Protein AF-A0A608CSK9-F1 (afdb_monomer)

Se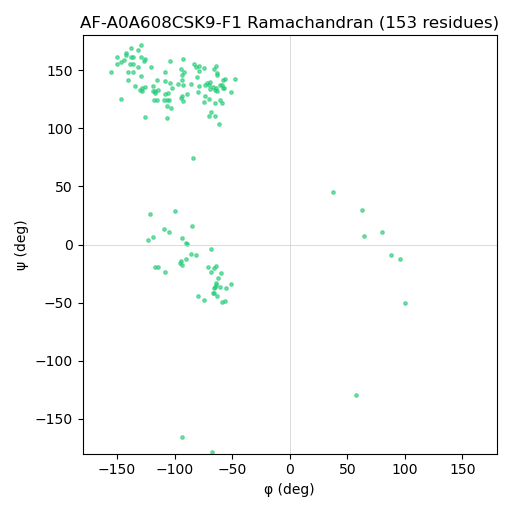condary structure (DSSP, 8-state):
-----SPP--EEEEEEEEEGGGHHHHHHHHHHHTTT-EEEEE-GGGG---SS--S-EEBSS-B-TT--EEEBSS---PPTT-EEEETT---EEEEEEE-SSEEEEES--SS-B-TT-EEESSS-EEEEEE-TT------SSSEEEEEEEEEEPP-

Structure (mmCIF, N/CA/C/O backbone):
data_AF-A0A608CSK9-F1
#
_entry.id   AF-A0A608CSK9-F1
#
loop_
_atom_site.group_PDB
_atom_site.id
_atom_site.type_symbol
_atom_site.label_atom_id
_atom_site.label_alt_id
_atom_site.label_comp_id
_atom_site.label_asym_id
_atom_site.label_entity_id
_atom_site.label_seq_id
_atom_site.pdbx_PDB_ins_code
_atom_site.Cartn_x
_atom_site.Cartn_y
_atom_site.Cartn_z
_atom_site.occupancy
_atom_site.B_iso_or_equiv
_atom_site.auth_seq_id
_atom_site.auth_comp_id
_atom_site.auth_asym_id
_atom_site.auth_atom_id
_atom_site.pdbx_PDB_model_num
ATOM 1 N N . MET A 1 1 ? -6.934 23.599 10.671 1.00 41.25 1 MET A N 1
ATOM 2 C CA . MET A 1 1 ? -6.369 22.402 10.008 1.00 41.25 1 MET A CA 1
ATOM 3 C C . MET A 1 1 ? -7.022 22.267 8.642 1.00 41.25 1 MET A C 1
ATOM 5 O O . MET A 1 1 ? -8.224 22.046 8.576 1.00 41.25 1 MET A O 1
ATOM 9 N N . GLN A 1 2 ? -6.277 22.516 7.567 1.00 40.66 2 GLN A N 1
ATOM 10 C CA . GLN A 1 2 ? -6.787 22.464 6.197 1.00 40.66 2 GLN A CA 1
ATOM 11 C C . GLN A 1 2 ? -7.072 20.999 5.838 1.00 40.66 2 GLN A C 1
ATOM 13 O O . GLN A 1 2 ? -6.152 20.189 5.753 1.00 40.66 2 GLN A O 1
ATOM 18 N N . ARG A 1 3 ? -8.352 20.628 5.696 1.00 51.88 3 ARG A N 1
ATOM 19 C CA . ARG A 1 3 ? -8.736 19.316 5.158 1.00 51.88 3 ARG A CA 1
ATOM 20 C C . ARG A 1 3 ? -8.257 19.281 3.710 1.00 51.88 3 ARG A C 1
ATOM 22 O O . ARG A 1 3 ? -8.802 20.006 2.886 1.00 51.88 3 ARG A O 1
ATOM 29 N N . SER A 1 4 ? -7.248 18.467 3.408 1.00 51.78 4 SER A N 1
ATOM 30 C CA . SER A 1 4 ? -6.962 18.100 2.022 1.00 51.78 4 SER A CA 1
ATOM 31 C C . SER A 1 4 ? -8.194 17.361 1.496 1.00 51.78 4 SER A C 1
ATOM 33 O O . SER A 1 4 ? -8.497 16.253 1.933 1.00 51.78 4 SER A O 1
ATOM 35 N N . THR A 1 5 ? -8.993 18.041 0.677 1.00 55.03 5 THR A N 1
ATOM 36 C CA . THR A 1 5 ? -10.239 17.531 0.084 1.00 55.03 5 THR A CA 1
ATOM 37 C C . THR A 1 5 ? -10.000 16.821 -1.251 1.00 55.03 5 THR A C 1
ATOM 39 O O . THR A 1 5 ? -10.950 16.339 -1.861 1.00 55.03 5 THR A O 1
ATOM 42 N N . GLY A 1 6 ? -8.742 16.735 -1.697 1.00 64.75 6 GLY A N 1
ATOM 43 C CA . GLY A 1 6 ? -8.341 15.970 -2.873 1.00 64.75 6 GLY A CA 1
ATOM 44 C C . GLY A 1 6 ? -8.137 14.487 -2.566 1.00 64.75 6 GLY A C 1
ATOM 45 O O . GLY A 1 6 ? -7.839 14.098 -1.436 1.00 64.75 6 GLY A O 1
ATOM 46 N N . VAL A 1 7 ? -8.275 13.654 -3.599 1.00 80.81 7 VAL A N 1
ATOM 47 C CA . VAL A 1 7 ? -7.800 12.267 -3.553 1.00 80.81 7 VAL A CA 1
ATOM 48 C C . VAL A 1 7 ? -6.291 12.312 -3.313 1.00 80.81 7 VAL A C 1
ATOM 50 O O . VAL A 1 7 ? -5.574 12.980 -4.050 1.00 80.81 7 VAL A O 1
ATOM 53 N N . GLN A 1 8 ? -5.812 11.646 -2.265 1.00 88.50 8 GLN A N 1
ATOM 54 C CA . GLN A 1 8 ? -4.381 11.518 -1.994 1.00 88.50 8 GLN A CA 1
ATOM 55 C C . GLN A 1 8 ? -3.875 10.214 -2.607 1.00 88.50 8 GLN A C 1
ATOM 57 O O . GLN A 1 8 ? -4.561 9.196 -2.534 1.00 88.50 8 GLN A O 1
ATOM 62 N N . TRP A 1 9 ? -2.667 10.236 -3.161 1.00 92.19 9 TRP A N 1
ATOM 63 C CA . TRP A 1 9 ? -1.932 9.070 -3.650 1.00 92.19 9 TRP A CA 1
ATOM 64 C C . TRP A 1 9 ? -0.457 9.189 -3.268 1.00 92.19 9 TRP A C 1
ATOM 66 O O . TRP A 1 9 ? 0.050 10.295 -3.055 1.00 92.19 9 TRP A O 1
ATOM 76 N N . TYR A 1 10 ? 0.229 8.054 -3.173 1.00 91.44 10 TYR A N 1
ATOM 77 C CA . TYR A 1 10 ? 1.686 8.018 -3.077 1.00 91.44 10 TYR A CA 1
ATOM 78 C C . TYR A 1 10 ? 2.324 8.036 -4.469 1.00 91.44 10 TYR A C 1
ATOM 80 O O . TYR A 1 10 ? 1.872 7.335 -5.374 1.00 91.44 10 TYR A O 1
ATOM 88 N N . THR A 1 11 ? 3.397 8.805 -4.628 1.00 92.38 11 THR A N 1
ATOM 89 C CA . THR A 1 11 ? 4.372 8.614 -5.707 1.00 92.38 11 THR A CA 1
ATOM 90 C C . THR A 1 11 ? 5.610 7.960 -5.113 1.00 92.38 11 THR A C 1
ATOM 92 O O . THR A 1 11 ? 6.004 8.265 -3.983 1.00 92.38 11 THR A O 1
ATOM 95 N N . PHE A 1 12 ? 6.196 7.007 -5.825 1.00 90.94 12 PHE A N 1
ATOM 96 C CA . PHE A 1 12 ? 7.350 6.266 -5.334 1.00 90.94 12 PHE A CA 1
ATOM 97 C C . PHE A 1 12 ? 8.246 5.815 -6.476 1.00 90.94 12 PHE A C 1
ATOM 99 O O . PHE A 1 12 ? 7.799 5.624 -7.606 1.00 90.94 12 PHE A O 1
ATOM 106 N N . ASN A 1 13 ? 9.514 5.602 -6.136 1.00 92.44 13 ASN A N 1
ATOM 107 C CA . ASN A 1 13 ? 10.497 5.051 -7.048 1.00 92.44 13 ASN A CA 1
ATOM 108 C C . ASN A 1 13 ? 10.957 3.690 -6.539 1.00 92.44 13 ASN A C 1
ATOM 110 O O . ASN A 1 13 ? 11.170 3.521 -5.337 1.00 92.44 13 ASN A O 1
ATOM 114 N N . PHE A 1 14 ? 11.169 2.744 -7.447 1.00 90.69 14 PHE A N 1
ATOM 115 C CA . PHE A 1 14 ? 11.889 1.515 -7.133 1.00 90.69 14 PHE A CA 1
ATOM 116 C C . PHE A 1 14 ? 12.995 1.274 -8.153 1.00 90.69 14 PHE A C 1
ATOM 118 O O . PHE A 1 14 ? 12.847 1.593 -9.333 1.00 90.69 14 PHE A O 1
ATOM 125 N N . THR A 1 15 ? 14.106 0.709 -7.688 1.00 91.62 15 THR A N 1
ATOM 126 C CA . THR A 1 15 ? 15.234 0.342 -8.542 1.00 91.62 15 THR A CA 1
ATOM 127 C C . THR A 1 15 ? 15.266 -1.168 -8.701 1.00 91.62 15 THR A C 1
ATOM 129 O O . THR A 1 15 ? 15.404 -1.902 -7.721 1.00 91.62 15 THR A O 1
ATOM 132 N N . LEU A 1 16 ? 15.146 -1.630 -9.942 1.00 91.62 16 LEU A N 1
ATOM 133 C CA . LEU A 1 16 ? 15.324 -3.027 -10.301 1.00 91.62 16 LEU A CA 1
ATOM 134 C C . LEU A 1 16 ?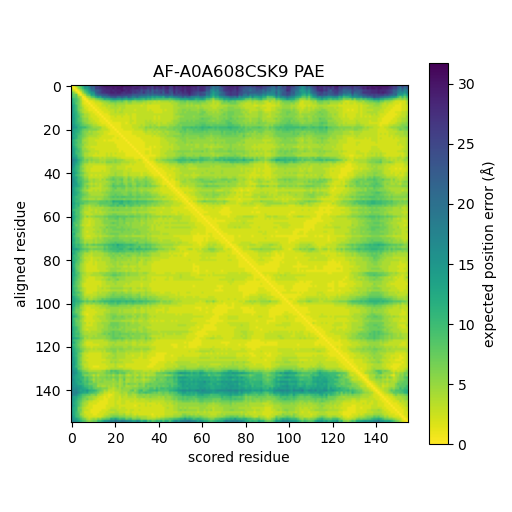 16.780 -3.257 -10.704 1.00 91.62 16 LEU A C 1
ATOM 136 O O . LEU A 1 16 ? 17.283 -2.612 -11.623 1.00 91.62 16 LEU A O 1
ATOM 140 N N . ASN A 1 17 ? 17.431 -4.200 -10.026 1.00 92.62 17 ASN A N 1
ATOM 141 C CA . ASN A 1 17 ? 18.768 -4.672 -10.369 1.00 92.62 17 ASN A CA 1
ATOM 142 C C . ASN A 1 17 ? 18.652 -6.065 -10.989 1.00 92.62 17 ASN A C 1
ATOM 144 O O . ASN A 1 17 ? 18.079 -6.960 -10.368 1.00 92.62 17 ASN A O 1
ATOM 148 N N . PHE A 1 18 ? 19.182 -6.249 -12.195 1.00 93.06 18 PHE A N 1
ATOM 149 C CA . PHE A 1 18 ? 19.067 -7.506 -12.936 1.00 93.06 18 PHE A CA 1
ATOM 150 C C . PHE A 1 18 ? 20.315 -7.785 -13.779 1.00 93.06 18 PHE A C 1
ATOM 152 O O . PHE A 1 18 ? 21.079 -6.876 -14.114 1.00 93.06 18 PHE A O 1
ATOM 159 N N . ASN A 1 19 ? 20.542 -9.057 -14.116 1.00 94.12 19 ASN A N 1
ATOM 160 C CA . ASN A 1 19 ? 21.640 -9.437 -15.004 1.00 94.12 19 ASN A CA 1
ATOM 161 C C . ASN A 1 19 ? 21.236 -9.226 -16.464 1.00 94.12 19 ASN A C 1
ATOM 163 O O . ASN A 1 19 ? 20.074 -9.389 -16.821 1.00 94.12 19 ASN A O 1
ATOM 167 N N . GLN A 1 20 ? 22.204 -8.985 -17.347 1.00 90.38 20 GLN A N 1
ATOM 168 C CA . GLN A 1 20 ? 21.959 -8.785 -18.781 1.00 90.38 20 GLN A CA 1
ATOM 169 C C . GLN A 1 20 ? 21.102 -9.897 -19.416 1.00 90.38 20 GLN A C 1
ATOM 171 O O . GLN A 1 20 ? 20.303 -9.622 -20.311 1.00 90.38 20 GLN A O 1
ATOM 176 N N . ARG A 1 21 ? 21.236 -11.142 -18.943 1.00 92.50 21 ARG A N 1
ATOM 177 C CA . ARG A 1 21 ? 20.448 -12.287 -19.427 1.00 92.50 21 ARG A CA 1
ATOM 178 C C . ARG A 1 21 ? 18.936 -12.131 -19.188 1.00 92.50 21 ARG A C 1
ATOM 180 O O . ARG A 1 21 ? 18.153 -12.634 -19.982 1.00 92.50 21 ARG A O 1
ATOM 187 N N . ASP A 1 22 ? 18.543 -11.398 -18.145 1.00 94.06 22 ASP A N 1
ATOM 188 C CA . ASP A 1 22 ? 17.148 -11.192 -17.734 1.00 94.06 22 ASP A CA 1
ATOM 189 C C . ASP A 1 22 ? 16.538 -9.944 -18.416 1.00 94.06 22 ASP A C 1
ATOM 191 O O . ASP A 1 22 ? 15.375 -9.599 -18.217 1.00 94.06 22 ASP A O 1
ATOM 195 N N . ARG A 1 23 ? 17.305 -9.252 -19.276 1.00 91.25 23 ARG A N 1
ATOM 196 C CA . ARG A 1 23 ? 16.900 -7.993 -19.926 1.00 91.25 23 ARG A CA 1
ATOM 197 C C . ARG A 1 23 ? 15.590 -8.097 -20.697 1.00 91.25 23 ARG A C 1
ATOM 199 O O . ARG A 1 23 ? 14.820 -7.142 -20.700 1.00 91.25 23 ARG A O 1
ATOM 206 N N . GLN A 1 24 ? 15.341 -9.221 -21.364 1.00 93.62 24 GLN A N 1
ATOM 207 C CA . GLN A 1 24 ? 14.124 -9.382 -22.159 1.00 93.62 24 GLN A CA 1
ATOM 208 C C . GLN A 1 24 ? 12.861 -9.349 -21.288 1.00 93.62 24 GLN A C 1
ATOM 210 O O . GLN A 1 24 ? 11.849 -8.802 -21.716 1.00 93.62 24 GLN A O 1
ATOM 215 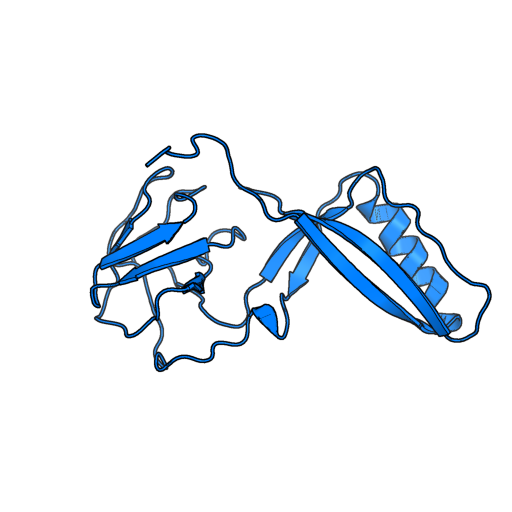N N . GLU A 1 25 ? 12.930 -9.875 -20.064 1.00 94.56 25 GLU A N 1
ATOM 216 C CA . GLU A 1 25 ? 11.821 -9.844 -19.108 1.00 94.56 25 GLU A CA 1
ATOM 217 C C . GLU A 1 25 ? 11.529 -8.409 -18.655 1.00 94.56 25 GLU A C 1
ATOM 219 O O . GLU A 1 25 ? 10.379 -7.973 -18.647 1.00 94.56 25 GLU A O 1
ATOM 224 N N . VAL A 1 26 ? 12.579 -7.627 -18.390 1.00 92.88 26 VAL A N 1
ATOM 225 C CA . VAL A 1 26 ? 12.446 -6.211 -18.020 1.00 92.88 26 VAL A CA 1
ATOM 226 C C . VAL A 1 26 ? 11.876 -5.377 -19.168 1.00 92.88 26 VAL A C 1
ATOM 228 O O . VAL A 1 26 ? 11.011 -4.531 -18.949 1.00 92.88 26 VAL A O 1
ATOM 231 N N . LEU A 1 27 ? 12.315 -5.620 -20.406 1.00 93.00 27 LEU A N 1
ATOM 232 C CA . LEU A 1 27 ? 11.767 -4.937 -21.582 1.00 93.00 27 LEU A CA 1
ATOM 233 C C . LEU A 1 27 ? 10.301 -5.309 -21.832 1.00 93.00 27 LEU A C 1
ATOM 235 O O . LEU A 1 27 ? 9.511 -4.436 -22.188 1.00 93.00 27 LEU A O 1
ATOM 239 N N . ALA A 1 28 ? 9.921 -6.571 -21.608 1.00 94.56 28 ALA A N 1
ATOM 240 C CA . ALA A 1 28 ? 8.529 -7.005 -21.688 1.00 94.56 28 ALA A CA 1
ATOM 241 C C . ALA A 1 28 ? 7.663 -6.308 -2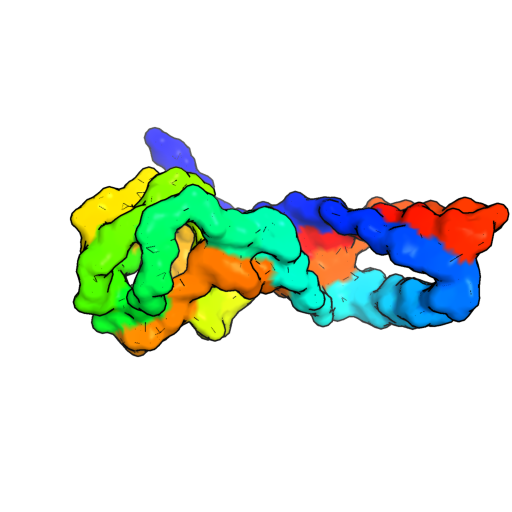0.627 1.00 94.56 28 ALA A C 1
ATOM 243 O O . ALA A 1 28 ? 6.606 -5.774 -20.963 1.00 94.56 28 ALA A O 1
ATOM 244 N N . PHE A 1 29 ? 8.150 -6.220 -19.383 1.00 93.56 29 PHE A N 1
ATOM 245 C CA . PHE A 1 29 ? 7.499 -5.455 -18.318 1.00 93.56 29 PHE A CA 1
ATOM 246 C C . PHE A 1 29 ? 7.299 -3.987 -18.727 1.00 93.56 29 PHE A C 1
ATOM 248 O O . PHE A 1 29 ? 6.191 -3.461 -18.635 1.00 93.56 29 PHE A O 1
ATOM 255 N N . ILE A 1 30 ? 8.336 -3.322 -19.245 1.00 93.25 30 ILE A N 1
ATOM 256 C CA . ILE A 1 30 ? 8.227 -1.928 -19.704 1.00 93.25 30 ILE A CA 1
ATOM 257 C C . ILE A 1 30 ? 7.167 -1.797 -20.798 1.00 93.25 30 ILE A C 1
ATOM 259 O O . ILE A 1 30 ? 6.294 -0.940 -20.690 1.00 93.25 30 ILE A O 1
ATOM 263 N N . ALA A 1 31 ? 7.203 -2.641 -21.830 1.00 92.75 31 ALA A N 1
ATOM 264 C CA . ALA A 1 31 ? 6.256 -2.578 -22.944 1.00 92.75 31 ALA A CA 1
ATOM 265 C C . ALA A 1 31 ? 4.794 -2.778 -22.502 1.00 92.75 31 ALA A C 1
ATOM 267 O O . ALA A 1 31 ? 3.884 -2.138 -23.034 1.00 92.75 31 ALA A O 1
ATOM 268 N N . GLU A 1 32 ? 4.572 -3.645 -21.515 1.00 93.69 32 GLU A N 1
ATOM 269 C CA . GLU A 1 32 ? 3.249 -3.939 -20.973 1.00 93.69 32 GLU A CA 1
ATOM 270 C C . GLU A 1 32 ? 2.711 -2.808 -20.080 1.00 93.69 32 GLU A C 1
ATOM 272 O O . GLU A 1 32 ? 1.566 -2.379 -20.243 1.00 93.69 32 GLU A O 1
ATOM 277 N N . TYR A 1 33 ? 3.522 -2.304 -19.146 1.00 93.81 33 TYR A N 1
ATOM 278 C CA . TYR A 1 33 ? 3.057 -1.371 -18.113 1.00 93.81 33 TYR A CA 1
ATOM 279 C C . TYR A 1 33 ? 3.233 0.110 -18.471 1.00 93.81 33 TYR A C 1
ATOM 281 O O . TYR A 1 33 ? 2.539 0.955 -17.904 1.00 93.81 33 TYR A O 1
ATOM 289 N N . SER A 1 34 ? 4.074 0.448 -19.455 1.00 89.94 34 SER A N 1
ATOM 290 C CA . SER A 1 34 ? 4.214 1.829 -19.964 1.00 89.94 34 SER A CA 1
ATOM 291 C C . SER A 1 34 ? 2.937 2.372 -20.615 1.00 89.94 34 SER A C 1
ATOM 293 O O . SER A 1 34 ? 2.761 3.582 -20.709 1.00 89.94 34 SER A O 1
ATOM 295 N N . GLN A 1 35 ? 2.004 1.497 -20.998 1.00 87.69 35 GLN A N 1
ATOM 296 C CA . GLN A 1 35 ? 0.700 1.868 -21.559 1.00 87.69 35 GLN A CA 1
ATOM 297 C C . GLN A 1 35 ? -0.359 2.162 -20.478 1.00 87.69 35 GLN A C 1
ATOM 299 O O . GLN A 1 35 ? -1.557 2.175 -20.755 1.00 87.69 35 GLN A O 1
ATOM 304 N N . GLY A 1 36 ? 0.058 2.371 -19.224 1.00 87.75 36 GLY A N 1
ATOM 305 C CA . GLY A 1 36 ? -0.839 2.674 -18.106 1.00 87.75 36 GLY A CA 1
ATOM 306 C C . GLY A 1 36 ? -1.532 1.451 -17.501 1.00 87.75 36 GLY A C 1
ATOM 307 O O . GLY A 1 36 ? -2.439 1.610 -16.677 1.00 87.75 36 GLY A O 1
ATOM 308 N N . LYS A 1 37 ? -1.111 0.233 -17.874 1.00 94.19 37 LYS A N 1
ATOM 309 C CA . LYS A 1 37 ? -1.544 -0.989 -17.191 1.00 94.19 37 LYS A CA 1
ATOM 310 C C . LYS A 1 37 ? -1.061 -0.955 -15.741 1.00 94.19 37 LYS A C 1
ATOM 312 O O . LYS A 1 37 ? -0.011 -0.401 -15.420 1.00 94.19 37 LYS A O 1
ATOM 317 N N . LEU A 1 38 ? -1.851 -1.555 -14.863 1.00 94.56 38 LEU A N 1
ATOM 318 C CA . LEU A 1 38 ? -1.560 -1.583 -13.440 1.00 94.56 38 LEU A CA 1
ATOM 319 C C . LEU A 1 38 ? -0.805 -2.827 -13.050 1.00 94.56 38 LEU A C 1
ATOM 321 O O . LEU A 1 38 ? -1.109 -3.917 -13.532 1.00 94.56 38 LEU A O 1
ATOM 325 N N . PHE A 1 39 ? 0.075 -2.664 -12.082 1.00 94.62 39 PHE A N 1
ATOM 326 C CA . PHE A 1 39 ? 0.775 -3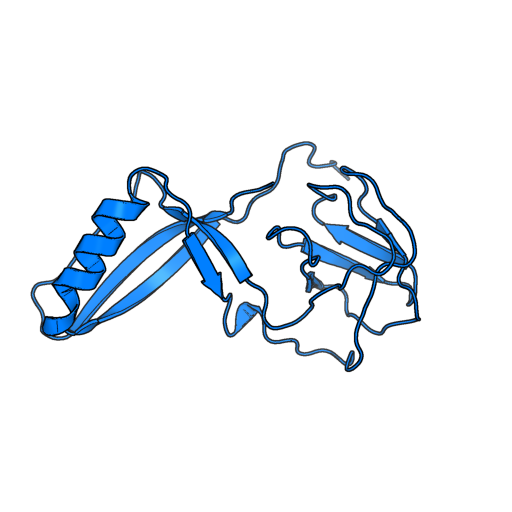.758 -11.446 1.00 94.62 39 PHE A CA 1
ATOM 327 C C . PHE A 1 39 ? 0.712 -3.610 -9.931 1.00 94.62 39 PHE A C 1
ATOM 329 O O . PHE A 1 39 ? 0.313 -2.589 -9.371 1.00 94.62 39 PHE A O 1
ATOM 336 N N . THR A 1 40 ? 1.098 -4.685 -9.263 1.00 94.38 40 THR A N 1
ATOM 337 C CA . THR A 1 40 ? 1.113 -4.787 -7.814 1.00 94.38 40 THR A CA 1
ATOM 338 C C . THR A 1 40 ? 2.546 -5.033 -7.353 1.00 94.38 40 THR A C 1
ATOM 340 O O . THR A 1 40 ? 3.197 -5.933 -7.876 1.00 94.38 40 THR A O 1
ATOM 343 N N . ILE A 1 41 ? 3.017 -4.291 -6.347 1.00 93.12 41 ILE A N 1
ATOM 344 C CA . ILE A 1 41 ? 4.330 -4.503 -5.718 1.00 93.12 41 ILE A CA 1
ATOM 345 C C . ILE A 1 41 ? 4.170 -4.608 -4.194 1.00 93.12 41 ILE A C 1
ATOM 347 O O . ILE A 1 41 ? 3.458 -3.796 -3.597 1.00 93.12 41 ILE A O 1
ATOM 351 N N . PRO A 1 42 ? 4.816 -5.580 -3.523 1.00 93.94 42 PRO A N 1
ATOM 352 C CA . PRO A 1 42 ? 4.914 -5.566 -2.069 1.00 93.94 42 PRO A CA 1
ATOM 353 C C . PRO A 1 42 ? 5.783 -4.389 -1.614 1.00 93.94 42 PRO A C 1
ATOM 355 O O . PRO A 1 42 ? 6.875 -4.182 -2.136 1.00 93.94 42 PRO A O 1
ATOM 358 N N . LEU A 1 43 ? 5.358 -3.658 -0.581 1.00 91.06 43 LEU A N 1
ATOM 359 C CA . LEU A 1 43 ? 6.149 -2.549 -0.023 1.00 91.06 43 LEU A CA 1
ATOM 360 C C . LEU A 1 43 ? 7.439 -3.018 0.684 1.00 91.06 43 LEU A C 1
ATOM 362 O O . LEU A 1 43 ? 8.240 -2.201 1.141 1.00 91.06 43 LEU A O 1
ATOM 366 N N . GLY A 1 44 ? 7.656 -4.333 0.790 1.00 90.00 44 GLY A N 1
ATOM 367 C CA . GLY A 1 44 ? 8.874 -4.919 1.342 1.00 90.00 44 GLY A CA 1
ATOM 368 C C . GLY A 1 44 ? 9.132 -4.429 2.764 1.00 90.00 44 GLY A C 1
ATOM 369 O O . GLY A 1 44 ? 8.228 -4.434 3.601 1.00 90.00 44 GLY A O 1
ATOM 370 N N . HIS A 1 45 ? 10.349 -3.954 3.031 1.00 87.12 45 HIS A N 1
ATOM 371 C CA . HIS A 1 45 ? 10.746 -3.450 4.349 1.00 87.12 45 HIS A CA 1
ATOM 372 C C . HIS A 1 45 ? 9.906 -2.268 4.854 1.00 87.12 45 HIS A C 1
ATOM 374 O O . HIS A 1 45 ? 9.794 -2.092 6.066 1.00 87.12 45 HIS A O 1
ATOM 380 N N . LEU A 1 46 ? 9.282 -1.482 3.965 1.00 86.31 46 LEU A N 1
ATOM 381 C CA . LEU A 1 46 ? 8.370 -0.407 4.375 1.00 86.31 46 LEU A CA 1
ATOM 382 C C . LEU A 1 46 ? 7.077 -0.948 4.992 1.00 86.31 46 LEU A C 1
ATOM 384 O O . LEU A 1 46 ? 6.444 -0.257 5.781 1.00 86.31 46 LEU A O 1
ATOM 388 N N . SER A 1 47 ? 6.701 -2.187 4.666 1.00 91.12 47 SER A N 1
ATOM 389 C CA . SER A 1 47 ? 5.555 -2.847 5.287 1.00 91.12 47 SER A CA 1
ATOM 390 C C . SER A 1 47 ? 5.879 -3.555 6.595 1.00 91.12 47 SER A C 1
ATOM 392 O O . SER A 1 47 ? 4.958 -4.013 7.254 1.00 91.12 47 SER A O 1
ATOM 394 N N . THR A 1 48 ? 7.151 -3.672 6.988 1.00 92.69 48 THR A N 1
ATOM 395 C CA . THR A 1 48 ? 7.508 -4.389 8.214 1.00 92.69 48 THR A CA 1
ATOM 396 C C . THR A 1 48 ? 7.012 -3.628 9.437 1.00 92.69 48 THR A C 1
ATOM 398 O O . THR A 1 48 ? 7.509 -2.549 9.763 1.00 92.69 48 THR A O 1
ATOM 401 N N . TYR A 1 49 ? 6.064 -4.229 10.149 1.00 94.19 49 TYR A N 1
ATOM 402 C CA . TYR A 1 49 ? 5.564 -3.682 11.400 1.00 94.19 49 TYR A CA 1
ATOM 403 C C . TYR A 1 49 ? 6.622 -3.755 12.508 1.00 94.19 49 TYR A C 1
ATOM 405 O O . TYR A 1 49 ? 7.268 -4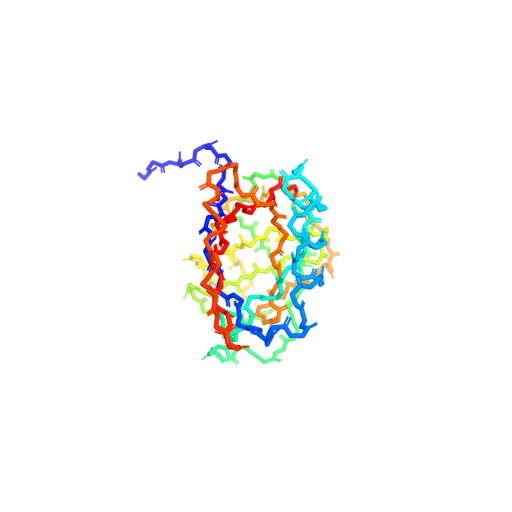.785 12.698 1.00 94.19 49 TYR A O 1
ATOM 413 N N . LYS A 1 50 ? 6.797 -2.651 13.242 1.00 92.19 50 LYS A N 1
ATOM 414 C CA . LYS A 1 50 ? 7.805 -2.502 14.312 1.00 92.19 50 LYS A CA 1
ATOM 415 C C . LYS A 1 50 ? 7.199 -2.220 15.691 1.00 92.19 50 LYS A C 1
ATOM 417 O O . LYS A 1 50 ? 7.932 -1.904 16.624 1.00 92.19 50 LYS A O 1
ATOM 422 N N . GLY A 1 51 ? 5.875 -2.271 15.797 1.00 93.50 51 GLY A N 1
ATOM 423 C CA . GLY A 1 51 ? 5.151 -1.979 17.026 1.00 93.50 51 GLY A CA 1
ATOM 424 C C . GLY A 1 51 ? 4.851 -3.212 17.875 1.00 93.50 51 GLY A C 1
ATOM 425 O O . GLY A 1 51 ? 5.418 -4.286 17.674 1.00 93.50 51 GLY A O 1
ATOM 426 N N . LYS A 1 52 ? 3.943 -3.050 18.838 1.00 94.19 52 LYS A N 1
ATOM 427 C CA . LYS A 1 52 ? 3.575 -4.060 19.841 1.00 94.19 52 LYS A CA 1
ATOM 428 C C . LYS A 1 52 ? 2.362 -4.910 19.457 1.00 94.19 52 LYS A C 1
ATOM 430 O O . LYS A 1 52 ? 2.139 -5.942 20.082 1.00 94.19 52 LYS A O 1
ATOM 435 N N . GLN A 1 53 ? 1.586 -4.520 18.445 1.00 95.38 53 GLN A N 1
ATOM 436 C CA . GLN A 1 53 ? 0.447 -5.304 17.961 1.00 95.38 53 GLN A CA 1
ATOM 437 C C . GLN A 1 53 ? 0.891 -6.647 17.357 1.00 95.38 53 GLN A C 1
ATOM 439 O O . GLN A 1 53 ? 1.616 -6.707 16.367 1.00 95.38 53 GLN A O 1
ATOM 444 N N . THR A 1 54 ? 0.382 -7.746 17.902 1.00 90.75 54 THR A N 1
ATOM 445 C CA . THR A 1 54 ? 0.690 -9.106 17.422 1.00 90.75 54 THR A CA 1
ATOM 446 C C . THR A 1 54 ? -0.531 -9.857 16.891 1.00 90.75 54 THR A C 1
ATOM 448 O O . THR A 1 54 ? -0.372 -10.821 16.147 1.00 90.75 54 THR A O 1
ATOM 451 N N . GLY A 1 55 ? -1.743 -9.425 17.255 1.00 92.81 55 GLY A N 1
ATOM 452 C CA . GLY A 1 55 ? -2.993 -10.086 16.883 1.00 92.81 55 GLY A CA 1
ATOM 453 C C . GLY A 1 55 ? -3.625 -9.545 15.601 1.00 92.81 55 GLY A C 1
ATOM 454 O O . GLY A 1 55 ? -3.388 -8.403 15.204 1.00 92.81 55 GLY A O 1
ATOM 455 N N . ALA A 1 56 ? -4.500 -10.353 15.001 1.00 94.31 56 ALA A N 1
ATOM 456 C CA . ALA A 1 56 ? -5.331 -9.922 13.885 1.00 94.31 56 ALA A CA 1
ATOM 457 C C . ALA A 1 56 ? -6.195 -8.713 14.277 1.00 94.31 56 ALA A C 1
ATOM 459 O O . ALA A 1 56 ? -6.721 -8.637 15.389 1.00 94.31 56 ALA A O 1
ATOM 460 N N . VAL A 1 57 ? -6.351 -7.779 13.342 1.00 96.94 57 VAL A N 1
ATOM 461 C CA . VAL A 1 57 ? -7.210 -6.607 13.499 1.00 96.94 57 VAL A CA 1
ATOM 462 C C . VAL A 1 57 ? -8.305 -6.694 12.450 1.00 96.94 57 VAL A C 1
ATOM 464 O O . VAL A 1 57 ? -8.026 -6.914 11.272 1.00 96.94 57 VAL A O 1
ATOM 467 N N . SER A 1 58 ? -9.552 -6.527 12.876 1.00 97.38 58 SER A N 1
ATOM 468 C CA . SER A 1 58 ? -10.703 -6.476 11.980 1.00 97.38 58 SER A CA 1
ATOM 469 C C . SER A 1 58 ? -11.606 -5.294 12.299 1.00 97.38 58 SER A C 1
ATOM 471 O O . SER A 1 58 ? -11.649 -4.800 13.430 1.00 97.38 58 SER A O 1
ATOM 473 N N . VAL A 1 59 ? -12.315 -4.824 11.280 1.00 97.88 59 VAL A N 1
ATOM 474 C CA . VAL A 1 59 ? -13.288 -3.735 11.371 1.00 97.88 59 VAL A CA 1
ATOM 475 C C . VAL A 1 59 ? -14.553 -4.234 12.079 1.00 97.88 59 VAL A C 1
ATOM 477 O O . VAL A 1 59 ? -15.033 -5.328 11.805 1.00 97.88 59 VAL A O 1
ATOM 480 N N . LYS A 1 60 ? -15.119 -3.443 12.995 1.00 97.62 60 LYS A N 1
ATOM 481 C CA . LYS A 1 60 ? -16.318 -3.817 13.764 1.00 97.62 60 LYS A CA 1
ATOM 482 C C . LYS A 1 60 ? -17.617 -3.629 12.984 1.00 97.62 60 LYS A C 1
ATOM 484 O O . LYS A 1 60 ? -18.490 -4.483 13.044 1.00 97.62 60 LYS A O 1
ATOM 489 N N . ASN A 1 61 ? -17.750 -2.496 12.298 1.00 96.50 61 ASN A N 1
ATOM 490 C CA . ASN A 1 61 ? -18.974 -2.071 11.618 1.00 96.50 61 ASN A CA 1
ATOM 491 C C . ASN A 1 61 ? -18.642 -1.529 10.228 1.00 96.50 61 ASN A C 1
ATOM 493 O O . ASN A 1 61 ? -17.551 -0.994 10.032 1.00 96.50 61 ASN A O 1
ATOM 497 N N . ASP A 1 62 ? -19.605 -1.569 9.313 1.00 97.06 62 ASP A N 1
ATOM 498 C CA . ASP A 1 62 ? -19.463 -0.955 7.993 1.00 97.06 62 ASP A CA 1
ATOM 499 C C . ASP A 1 62 ? -19.141 0.542 8.103 1.00 97.06 62 ASP A C 1
ATOM 501 O O . ASP A 1 62 ? -19.790 1.286 8.846 1.00 97.06 62 ASP A O 1
ATOM 505 N N . VAL A 1 63 ? -18.175 1.009 7.311 1.00 97.25 63 VAL A N 1
ATOM 506 C CA . VAL A 1 63 ? -17.817 2.430 7.232 1.00 97.25 63 VAL A CA 1
ATOM 507 C C . VAL A 1 63 ? -17.804 2.872 5.775 1.00 97.25 63 VAL A C 1
ATOM 509 O O . VAL A 1 63 ? -17.244 2.217 4.897 1.00 97.25 63 VAL A O 1
ATOM 512 N N . LYS A 1 64 ? -18.455 4.004 5.501 1.00 95.81 64 LYS A N 1
ATOM 513 C CA . LYS A 1 64 ? -18.555 4.553 4.147 1.00 95.81 64 LYS A CA 1
ATOM 514 C C . LYS A 1 64 ? -17.275 5.287 3.736 1.00 95.81 64 LYS A C 1
ATOM 516 O O . LYS A 1 64 ? -16.559 5.848 4.568 1.00 95.81 64 LYS A O 1
ATOM 521 N N . ARG A 1 65 ? -17.040 5.339 2.425 1.00 94.06 65 ARG A N 1
ATOM 522 C CA . ARG A 1 65 ? -16.027 6.184 1.780 1.00 94.06 65 ARG A CA 1
ATOM 523 C C . ARG A 1 65 ? -16.098 7.627 2.300 1.00 94.06 65 ARG A C 1
ATOM 525 O O . ARG A 1 65 ? -17.180 8.168 2.514 1.00 94.06 65 ARG A O 1
ATOM 532 N N . GLY A 1 66 ? -14.942 8.267 2.461 1.00 93.12 66 GLY A N 1
ATOM 533 C CA . GLY A 1 66 ? -14.806 9.658 2.906 1.00 93.12 66 GLY A CA 1
ATOM 534 C C . GLY A 1 66 ? -14.751 9.841 4.426 1.00 93.12 66 GLY A C 1
ATOM 535 O O . GLY A 1 66 ? -14.432 10.935 4.895 1.00 93.12 66 GLY A O 1
ATOM 536 N N . VAL A 1 67 ? -15.002 8.785 5.203 1.00 95.19 67 VAL A N 1
ATOM 537 C CA . VAL A 1 67 ? -14.791 8.781 6.655 1.00 95.19 67 VAL A CA 1
ATOM 538 C C . VAL A 1 67 ? -13.304 8.551 6.953 1.00 95.19 67 VAL A C 1
ATOM 540 O O . VAL A 1 67 ? -12.622 7.830 6.234 1.00 95.19 67 VAL A O 1
ATOM 543 N N . TYR A 1 68 ? -12.774 9.187 7.998 1.00 95.00 68 TYR A N 1
ATOM 544 C CA . TYR A 1 68 ? -11.355 9.112 8.392 1.00 95.00 68 TYR A CA 1
ATOM 545 C C . TYR A 1 68 ? -11.143 8.324 9.693 1.00 95.00 68 TYR A C 1
ATOM 547 O O . TYR A 1 68 ? -10.090 8.404 10.317 1.00 95.00 68 TYR A O 1
ATOM 555 N N . LYS A 1 69 ? -12.165 7.594 10.136 1.00 96.31 69 LYS A N 1
ATOM 556 C CA . LYS A 1 69 ? -12.161 6.801 11.360 1.00 96.31 69 LYS A CA 1
ATOM 557 C C . LYS A 1 69 ? -12.874 5.479 11.141 1.00 96.31 69 LYS A C 1
ATOM 559 O O . LYS A 1 69 ? -13.847 5.426 10.394 1.00 96.31 69 LYS A O 1
ATOM 564 N N . PHE A 1 70 ? -12.437 4.447 11.843 1.00 97.50 70 PHE A N 1
ATOM 565 C CA . PHE A 1 70 ? -13.143 3.177 11.928 1.00 97.50 70 PHE A CA 1
ATOM 566 C C . PHE A 1 70 ? -13.020 2.598 13.337 1.00 97.50 70 PHE A C 1
ATOM 568 O O . PHE A 1 70 ? -12.180 3.024 14.134 1.00 97.50 70 PHE A O 1
ATOM 575 N N . THR A 1 71 ? -13.886 1.637 13.650 1.00 97.62 71 THR A N 1
ATOM 576 C CA . THR A 1 71 ? -13.840 0.913 14.923 1.00 97.62 71 THR A CA 1
ATOM 577 C C . THR A 1 71 ? -13.355 -0.507 14.694 1.00 97.62 71 THR A C 1
ATOM 579 O O . THR A 1 71 ? -13.715 -1.122 13.690 1.00 97.62 71 THR A O 1
ATOM 582 N N . THR A 1 72 ? -12.531 -1.027 15.599 1.00 97.31 72 THR A N 1
ATOM 583 C CA . THR A 1 72 ? -12.023 -2.402 15.545 1.00 97.31 72 THR A CA 1
ATOM 584 C C . THR A 1 72 ? -12.889 -3.342 16.378 1.00 97.31 72 THR A C 1
ATOM 586 O O . THR A 1 72 ? -13.520 -2.925 17.354 1.00 97.31 72 THR A O 1
ATOM 589 N N . ALA A 1 73 ? -12.953 -4.618 15.990 1.00 95.88 73 ALA A N 1
ATOM 590 C CA . ALA A 1 73 ? -13.754 -5.629 16.686 1.00 95.88 73 ALA A CA 1
ATOM 591 C C . ALA A 1 73 ? -13.262 -5.886 18.123 1.00 95.88 73 ALA A C 1
ATOM 593 O O . ALA A 1 73 ? -14.065 -6.126 19.023 1.00 95.88 73 ALA A O 1
ATOM 594 N N . SER A 1 74 ? -11.952 -5.775 18.344 1.00 93.62 74 SER A N 1
ATOM 595 C CA . SER A 1 74 ? -11.295 -5.862 19.648 1.00 93.62 74 SER A CA 1
ATOM 596 C C . SER A 1 74 ? -10.363 -4.672 19.868 1.00 93.62 74 SER A C 1
ATOM 598 O O . SER A 1 74 ? -9.956 -4.001 18.915 1.00 93.62 74 SER A O 1
ATOM 600 N N . ALA A 1 75 ? -10.000 -4.419 21.127 1.00 94.38 75 ALA A N 1
ATOM 601 C CA . ALA A 1 75 ? -8.940 -3.468 21.436 1.00 94.38 75 ALA A CA 1
ATOM 602 C C . ALA A 1 75 ? -7.618 -3.926 20.798 1.00 94.38 75 ALA A C 1
ATOM 604 O O . ALA A 1 75 ? -7.285 -5.113 20.831 1.00 94.38 75 ALA A O 1
ATOM 605 N N . GLN A 1 76 ? -6.881 -2.987 20.217 1.00 93.12 76 GLN A N 1
ATOM 606 C CA . GLN A 1 76 ? -5.574 -3.210 19.606 1.00 93.12 76 GLN A CA 1
ATOM 607 C C . GLN A 1 76 ? -4.542 -2.194 20.122 1.00 93.12 76 GLN A C 1
ATOM 609 O O . GLN A 1 76 ? -4.878 -1.243 20.830 1.00 93.12 76 GLN A O 1
ATOM 614 N N . GLN A 1 77 ? -3.278 -2.406 19.756 1.00 94.81 77 GLN A N 1
ATOM 615 C CA . GLN A 1 77 ? -2.120 -1.597 20.143 1.00 94.81 77 GLN A CA 1
ATOM 616 C C . GLN A 1 77 ? -1.356 -1.011 18.941 1.00 94.81 77 GLN A C 1
ATOM 618 O O . GLN A 1 77 ? -0.165 -0.738 19.039 1.00 94.81 77 GLN A O 1
ATOM 623 N N . LEU A 1 78 ? -2.026 -0.812 17.806 1.00 95.56 78 LEU A N 1
ATOM 624 C CA . LEU A 1 78 ? -1.480 -0.170 16.613 1.00 95.56 78 LEU A CA 1
ATOM 625 C C . LEU A 1 78 ? -0.999 1.256 16.923 1.00 95.56 78 LEU A C 1
ATOM 627 O O . LEU A 1 78 ? -1.767 2.120 17.349 1.00 95.56 78 LEU A O 1
ATOM 631 N N . GLU A 1 79 ? 0.272 1.538 16.682 1.00 95.56 79 GLU A N 1
ATOM 632 C CA . GLU A 1 79 ? 0.865 2.833 16.985 1.00 95.56 79 GLU A CA 1
ATOM 633 C C . GLU A 1 79 ? 0.515 3.876 15.924 1.00 95.56 79 GLU A C 1
ATOM 635 O O . GLU A 1 79 ? 0.379 3.583 14.730 1.00 95.56 79 GLU A O 1
ATOM 640 N N . VAL A 1 80 ? 0.430 5.131 16.365 1.00 95.88 80 VAL A N 1
ATOM 641 C CA . VAL A 1 80 ? 0.340 6.286 15.470 1.00 95.88 80 VAL A CA 1
ATOM 642 C C . VAL A 1 80 ? 1.552 6.304 14.539 1.00 95.88 80 VAL A C 1
ATOM 644 O O . VAL A 1 80 ? 2.687 6.105 14.965 1.00 95.88 80 VAL A O 1
ATOM 647 N N . GLY A 1 81 ? 1.298 6.539 13.256 1.00 94.19 81 GLY A N 1
ATOM 648 C CA . GLY A 1 81 ? 2.292 6.507 12.192 1.00 94.19 81 GLY A CA 1
ATOM 649 C C . GLY A 1 81 ? 2.371 5.174 11.445 1.00 94.19 81 GLY A C 1
ATOM 650 O O . GLY A 1 81 ? 2.961 5.147 10.366 1.00 94.19 81 GLY A O 1
ATOM 651 N N . THR A 1 82 ? 1.750 4.106 11.956 1.00 95.25 82 THR A N 1
ATOM 652 C CA . THR A 1 82 ? 1.720 2.790 11.297 1.00 95.25 82 THR A CA 1
ATOM 653 C C . THR A 1 82 ? 0.961 2.859 9.973 1.00 95.25 82 THR A C 1
ATOM 655 O O . THR A 1 82 ? -0.140 3.415 9.917 1.00 95.25 82 THR A O 1
ATOM 658 N N . MET A 1 83 ? 1.541 2.280 8.917 1.00 95.69 83 MET A N 1
ATOM 659 C CA . MET A 1 83 ? 0.860 2.085 7.637 1.00 95.69 83 MET A CA 1
ATOM 660 C C . MET A 1 83 ? -0.078 0.882 7.732 1.00 95.69 83 MET A C 1
ATOM 662 O O . MET A 1 83 ? 0.297 -0.159 8.270 1.00 95.69 83 MET A O 1
ATOM 666 N N . ILE A 1 84 ? -1.286 1.020 7.197 1.00 96.69 84 ILE A N 1
ATOM 667 C CA . ILE A 1 84 ? -2.285 -0.043 7.158 1.00 96.69 84 ILE A CA 1
ATOM 668 C C . ILE A 1 84 ? -2.971 -0.121 5.794 1.00 96.69 84 ILE A C 1
ATOM 670 O O . ILE A 1 84 ? -2.976 0.834 5.014 1.00 96.69 84 ILE A O 1
ATOM 674 N N . GLN A 1 85 ? -3.593 -1.264 5.541 1.00 96.81 85 GLN A N 1
ATOM 675 C CA . GLN A 1 85 ? -4.392 -1.552 4.360 1.00 96.81 85 GLN A CA 1
ATOM 676 C C . GLN A 1 85 ? -5.621 -2.366 4.762 1.00 96.81 85 GLN A C 1
ATOM 678 O O . GLN A 1 85 ? -5.543 -3.241 5.621 1.00 96.81 85 GLN A O 1
ATOM 683 N N . PHE A 1 86 ? -6.757 -2.082 4.136 1.00 97.38 86 PHE A N 1
ATOM 684 C CA . PHE A 1 86 ? -7.982 -2.859 4.320 1.00 97.38 86 PHE A CA 1
ATOM 685 C C . PHE A 1 86 ? -8.055 -3.963 3.262 1.00 97.38 86 PHE A C 1
ATOM 687 O O . PHE A 1 86 ? -7.518 -3.805 2.167 1.00 97.38 86 PHE A O 1
ATOM 694 N N . GLY A 1 87 ? -8.659 -5.103 3.591 1.00 95.69 87 GLY A N 1
ATOM 695 C CA . GLY A 1 87 ? -8.610 -6.290 2.734 1.00 95.69 87 GLY A CA 1
ATOM 696 C C . GLY A 1 87 ? -9.308 -6.163 1.380 1.00 95.69 87 GLY A C 1
ATOM 697 O O . GLY A 1 87 ? -8.988 -6.925 0.469 1.00 95.69 87 GLY A O 1
ATOM 698 N N . ASN A 1 88 ? -10.228 -5.217 1.215 1.00 94.50 88 ASN A N 1
ATOM 699 C CA . ASN A 1 88 ? -11.027 -5.081 0.002 1.00 94.50 88 ASN A CA 1
ATOM 700 C C . ASN A 1 88 ? -10.414 -4.180 -1.083 1.00 94.50 88 ASN A C 1
ATOM 702 O O . ASN A 1 88 ? -10.892 -4.198 -2.217 1.00 94.50 88 ASN A O 1
ATOM 706 N N . HIS A 1 89 ? -9.375 -3.404 -0.773 1.00 94.50 89 HIS A N 1
ATOM 707 C CA . HIS A 1 89 ? -8.752 -2.483 -1.723 1.00 94.50 89 HIS A CA 1
ATOM 708 C C . HIS A 1 89 ? -7.263 -2.287 -1.429 1.00 94.50 89 HIS A C 1
ATOM 710 O O . HIS A 1 89 ? -6.789 -2.489 -0.312 1.00 94.50 89 HIS A O 1
ATOM 716 N N . LYS A 1 90 ? -6.506 -1.788 -2.408 1.00 95.12 90 LYS A N 1
ATOM 717 C CA . LYS A 1 90 ? -5.046 -1.655 -2.270 1.00 95.12 90 LYS A CA 1
ATOM 718 C C . LYS A 1 90 ? -4.560 -0.290 -1.779 1.00 95.12 90 LYS A C 1
ATOM 720 O O . LYS A 1 90 ? -3.355 -0.080 -1.680 1.00 95.12 90 LYS A O 1
ATOM 725 N N . LYS A 1 91 ? -5.470 0.618 -1.414 1.00 95.12 91 LYS A N 1
ATOM 726 C CA . LYS A 1 91 ? -5.105 1.932 -0.878 1.00 95.12 91 LYS A CA 1
ATOM 727 C C . LYS A 1 91 ? -4.355 1.798 0.451 1.00 95.12 91 LYS A C 1
ATOM 729 O O . LYS A 1 91 ? -4.812 1.083 1.347 1.00 95.12 91 LYS A O 1
ATOM 734 N N . ILE A 1 92 ? -3.236 2.509 0.582 1.00 95.12 92 ILE A N 1
ATOM 735 C CA . ILE A 1 92 ? -2.474 2.582 1.832 1.00 95.12 92 ILE A CA 1
ATOM 736 C C . ILE A 1 92 ? -2.913 3.791 2.664 1.00 95.12 92 ILE A C 1
ATOM 738 O O . ILE A 1 92 ? -3.104 4.893 2.143 1.00 95.12 92 ILE A O 1
ATOM 742 N N . TYR A 1 93 ? -3.051 3.576 3.970 1.00 95.56 93 TYR A N 1
ATOM 743 C CA . TYR A 1 93 ? -3.414 4.592 4.955 1.00 95.56 93 TYR A CA 1
ATOM 744 C C . TYR A 1 93 ? -2.387 4.630 6.076 1.00 95.56 93 TYR A C 1
ATOM 746 O O . TYR A 1 93 ? -1.688 3.652 6.323 1.00 95.56 93 TYR A O 1
ATOM 754 N N . GLN A 1 94 ? -2.342 5.740 6.800 1.00 95.69 94 GLN A N 1
ATOM 755 C CA . GLN A 1 94 ? -1.525 5.907 7.990 1.00 95.69 94 GLN A CA 1
ATOM 756 C C . GLN A 1 94 ? -2.405 6.196 9.203 1.00 95.69 94 GLN A C 1
ATOM 758 O O . GLN A 1 94 ? -3.334 7.000 9.127 1.00 95.69 94 GLN A O 1
ATOM 763 N N . ILE A 1 95 ? -2.112 5.563 10.337 1.00 96.50 95 ILE A N 1
ATOM 764 C CA . ILE A 1 95 ? -2.821 5.818 11.595 1.00 96.50 95 ILE A CA 1
ATOM 765 C C . ILE A 1 95 ? -2.392 7.172 12.158 1.00 96.50 95 ILE A C 1
ATOM 767 O O . ILE A 1 95 ? -1.203 7.414 12.352 1.00 96.50 95 ILE A O 1
ATOM 771 N N . VAL A 1 96 ? -3.356 8.038 12.470 1.00 97.12 96 VAL A N 1
ATOM 772 C CA . VAL A 1 96 ? -3.110 9.365 13.067 1.00 97.12 96 VAL A CA 1
ATOM 773 C C . VAL A 1 96 ? -3.529 9.452 14.533 1.00 97.12 96 VAL A C 1
ATOM 775 O O . VAL A 1 96 ? -3.000 10.276 15.271 1.00 97.12 96 VAL A O 1
ATOM 778 N N . ALA A 1 97 ? -4.457 8.602 14.973 1.00 97.06 97 ALA A N 1
ATOM 779 C CA . ALA A 1 97 ? -4.835 8.478 16.377 1.00 97.06 97 ALA A CA 1
ATOM 780 C C . ALA A 1 97 ? -5.416 7.090 16.649 1.00 97.06 97 ALA A C 1
ATOM 782 O O . ALA A 1 97 ? -6.061 6.504 15.779 1.00 97.06 97 ALA A O 1
ATOM 783 N N . ASN A 1 98 ? -5.216 6.588 17.864 1.00 96.44 98 ASN A N 1
ATOM 784 C CA . ASN A 1 98 ? -5.726 5.295 18.289 1.00 96.44 98 ASN A CA 1
ATOM 785 C C . ASN A 1 98 ? -6.085 5.317 19.782 1.00 96.44 98 ASN A C 1
ATOM 787 O O . ASN A 1 98 ? -5.238 5.643 20.610 1.00 96.44 98 ASN A O 1
ATOM 791 N N . THR A 1 99 ? -7.321 4.951 20.119 1.00 95.56 99 THR A N 1
ATOM 792 C CA . THR A 1 99 ? -7.802 4.810 21.509 1.00 95.56 99 THR A CA 1
ATOM 793 C C . THR A 1 99 ? -7.946 3.349 21.952 1.00 95.56 99 THR A C 1
ATOM 795 O O . THR A 1 99 ? -8.535 3.063 22.990 1.00 95.56 99 THR A O 1
ATOM 798 N N . GLY A 1 100 ? -7.438 2.409 21.155 1.00 92.25 100 GLY A N 1
ATOM 799 C CA . GLY A 1 100 ? -7.559 0.966 21.340 1.00 92.25 100 GLY A CA 1
ATOM 800 C C . GLY A 1 100 ? -8.641 0.368 20.447 1.00 92.25 100 GLY A C 1
ATOM 801 O O . GLY A 1 100 ? -8.371 -0.588 19.727 1.00 92.25 100 GLY A O 1
ATOM 802 N N . THR A 1 101 ? -9.848 0.942 20.448 1.00 95.56 101 THR A N 1
ATOM 803 C CA . THR A 1 101 ? -10.971 0.468 19.612 1.00 95.56 101 THR A CA 1
ATOM 804 C C . THR A 1 101 ? -11.414 1.450 18.536 1.00 95.56 101 THR A C 1
ATOM 806 O O . THR A 1 101 ? -12.083 1.035 17.594 1.00 95.56 101 THR A O 1
ATOM 809 N N . GLU A 1 102 ? -11.089 2.739 18.657 1.00 96.94 102 GLU A N 1
ATOM 810 C CA . GLU A 1 102 ? -11.330 3.736 17.609 1.00 96.94 102 GLU A CA 1
ATOM 811 C C . GLU A 1 102 ? -9.995 4.158 16.998 1.00 96.94 102 GLU A C 1
ATOM 813 O O . GLU A 1 102 ? -9.086 4.615 17.696 1.00 96.94 102 GLU A O 1
ATOM 818 N N . VAL A 1 103 ? -9.893 4.013 15.679 1.00 97.62 103 VAL A N 1
ATOM 819 C CA . VAL A 1 103 ? -8.688 4.315 14.909 1.00 97.62 103 VAL A CA 1
ATOM 820 C C . VAL A 1 103 ? -9.007 5.415 13.923 1.00 97.62 103 VAL A C 1
ATOM 822 O O . VAL A 1 103 ? -9.925 5.292 13.114 1.00 97.62 103 VAL A O 1
ATOM 825 N N . SER A 1 104 ? -8.239 6.494 13.986 1.00 97.56 104 SER A N 1
ATOM 826 C CA . SER A 1 104 ? -8.268 7.566 12.997 1.00 97.56 104 SER A CA 1
ATOM 827 C C . SER A 1 104 ? -7.144 7.360 11.994 1.00 97.56 104 SER A C 1
ATOM 829 O O . SER A 1 104 ? -6.016 7.048 12.379 1.00 97.56 104 SER A O 1
ATOM 831 N N . ILE A 1 105 ? -7.441 7.578 10.720 1.00 96.75 105 ILE A N 1
ATOM 832 C CA . ILE A 1 105 ? -6.535 7.352 9.598 1.00 96.75 105 ILE A CA 1
ATOM 833 C C . ILE A 1 105 ? -6.407 8.593 8.718 1.00 96.75 105 ILE A C 1
ATOM 835 O O . ILE A 1 105 ? -7.286 9.458 8.688 1.00 96.75 105 ILE A O 1
ATOM 839 N N . PHE A 1 106 ? -5.313 8.652 7.973 1.00 94.62 106 PHE A N 1
ATOM 840 C CA . PHE A 1 106 ? -5.099 9.597 6.890 1.00 94.62 106 PHE A CA 1
ATOM 841 C C . PHE A 1 106 ? -4.535 8.862 5.662 1.00 94.62 106 PHE A C 1
ATOM 843 O O . PHE A 1 106 ? -3.629 8.045 5.824 1.00 94.62 106 PHE A O 1
ATOM 850 N N . PRO A 1 107 ? -5.019 9.140 4.438 1.00 93.94 107 PRO A N 1
ATOM 851 C CA . PRO A 1 107 ? -6.167 9.994 4.108 1.00 93.94 107 PRO A CA 1
ATOM 852 C C . PRO A 1 107 ? -7.507 9.395 4.582 1.00 93.94 107 PRO A C 1
ATOM 854 O O . PRO A 1 107 ? -7.547 8.335 5.199 1.00 93.94 107 PRO A O 1
ATOM 857 N N . ALA A 1 108 ? -8.621 10.079 4.304 1.00 94.19 108 ALA A N 1
ATOM 858 C CA . ALA A 1 108 ? -9.947 9.486 4.486 1.00 94.19 108 ALA A CA 1
ATOM 859 C C . ALA A 1 108 ? -10.156 8.288 3.537 1.00 94.19 108 ALA A C 1
ATOM 861 O O . ALA A 1 108 ? -9.557 8.245 2.455 1.00 94.19 108 ALA A O 1
ATOM 862 N N . LEU A 1 109 ? -11.028 7.353 3.930 1.00 94.75 109 LEU A N 1
ATOM 863 C CA . LEU A 1 109 ? -11.334 6.123 3.195 1.00 94.75 109 LEU A CA 1
ATOM 864 C C . LEU A 1 109 ? -11.687 6.407 1.733 1.00 94.75 109 LEU A C 1
ATOM 866 O O . LEU A 1 109 ? -12.525 7.265 1.444 1.00 94.75 109 LEU A O 1
ATOM 870 N N . GLN A 1 110 ? -11.063 5.668 0.819 1.00 93.50 110 GLN A N 1
ATOM 871 C CA . GLN A 1 110 ? -11.270 5.808 -0.625 1.00 93.50 110 GLN A CA 1
ATOM 872 C C . GLN A 1 110 ? -12.305 4.830 -1.182 1.00 93.50 110 GLN A C 1
ATOM 874 O O . GLN A 1 110 ? -12.891 5.128 -2.219 1.00 93.50 110 GLN A O 1
ATOM 879 N N . ALA A 1 111 ? -12.643 3.790 -0.422 1.00 93.50 111 ALA A N 1
ATOM 880 C CA . ALA A 1 111 ? -13.766 2.896 -0.672 1.00 93.50 111 ALA A CA 1
ATOM 881 C C . ALA A 1 111 ? -14.506 2.576 0.640 1.00 93.50 111 ALA A C 1
ATOM 883 O O . ALA A 1 111 ? -14.071 2.953 1.729 1.00 93.50 111 ALA A O 1
ATOM 884 N N . ASN A 1 112 ? -15.680 1.950 0.532 1.00 95.50 112 ASN A N 1
ATOM 885 C CA . ASN A 1 112 ? -16.421 1.486 1.707 1.00 95.50 112 ASN A CA 1
ATOM 886 C C . ASN A 1 112 ? -15.697 0.279 2.307 1.00 95.50 112 ASN A C 1
ATOM 888 O O . ASN A 1 112 ? -15.313 -0.598 1.547 1.00 95.50 112 ASN A O 1
ATOM 892 N N . ILE A 1 113 ? -15.600 0.186 3.629 1.00 96.81 113 ILE A N 1
ATOM 893 C CA . ILE A 1 113 ? -15.102 -1.007 4.334 1.00 96.81 113 ILE A CA 1
ATOM 894 C C . ILE A 1 113 ? -16.265 -1.711 5.033 1.00 96.81 113 ILE A C 1
ATOM 896 O O . ILE A 1 113 ? -17.246 -1.060 5.411 1.00 96.81 113 ILE A O 1
ATOM 900 N N . GLN A 1 114 ? -16.189 -3.031 5.149 1.00 96.94 114 GLN A N 1
ATOM 901 C CA . GLN A 1 114 ? -17.261 -3.868 5.698 1.00 96.94 114 GLN A CA 1
ATOM 902 C C . GLN A 1 114 ? -16.942 -4.331 7.125 1.00 96.94 114 GLN A C 1
ATOM 904 O O . GLN A 1 114 ? -15.782 -4.402 7.537 1.00 96.94 114 GLN A O 1
ATOM 909 N N . ALA A 1 115 ? -17.970 -4.694 7.885 1.00 96.38 115 ALA A N 1
ATOM 910 C CA . ALA A 1 115 ? -17.799 -5.396 9.149 1.00 96.38 115 ALA A CA 1
ATOM 911 C C . ALA A 1 115 ? -17.005 -6.702 8.954 1.00 96.38 115 ALA A C 1
ATOM 913 O O . ALA A 1 115 ? -17.171 -7.418 7.967 1.00 96.38 115 ALA A O 1
ATOM 914 N N . ASN A 1 116 ? -16.153 -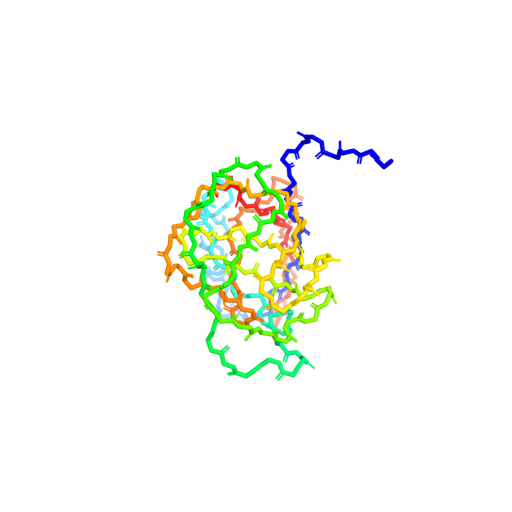7.021 9.927 1.00 95.88 116 ASN A N 1
ATOM 915 C CA . ASN A 1 116 ? -15.215 -8.149 9.947 1.00 95.88 116 ASN A CA 1
ATOM 916 C C . ASN A 1 116 ? -14.112 -8.116 8.881 1.00 95.88 116 ASN A C 1
ATOM 918 O O . ASN A 1 116 ? -13.334 -9.065 8.780 1.00 95.88 116 ASN A O 1
ATOM 922 N N . GLU A 1 117 ? -13.990 -7.030 8.121 1.00 96.12 117 GLU A N 1
ATOM 923 C CA . GLU A 1 117 ? -12.904 -6.877 7.164 1.00 96.12 117 GLU A CA 1
ATOM 924 C C . GLU A 1 117 ? -11.545 -6.828 7.872 1.00 96.12 117 GLU A C 1
ATOM 926 O O . GLU A 1 117 ? -11.380 -6.142 8.885 1.00 96.12 117 GLU A O 1
ATOM 931 N N . THR A 1 118 ? -10.565 -7.568 7.350 1.00 97.00 118 THR A N 1
ATOM 932 C CA . THR A 1 118 ? -9.206 -7.597 7.899 1.00 97.00 118 THR A CA 1
ATOM 933 C C . THR A 1 118 ? -8.481 -6.278 7.648 1.00 97.00 118 THR A C 1
ATOM 935 O O . THR A 1 118 ? -8.516 -5.729 6.546 1.00 97.00 118 THR A O 1
ATOM 938 N N . VAL A 1 119 ? -7.775 -5.803 8.673 1.00 97.62 119 VAL A N 1
ATOM 939 C CA . VAL A 1 119 ? -6.867 -4.660 8.605 1.00 97.62 119 VAL A CA 1
ATOM 940 C C . VAL A 1 119 ? -5.437 -5.183 8.649 1.00 97.62 119 VAL A C 1
ATOM 942 O O . VAL A 1 119 ? -4.954 -5.650 9.683 1.00 97.62 119 VAL A O 1
ATOM 945 N N . PHE A 1 120 ? -4.752 -5.103 7.517 1.00 97.44 120 PHE A N 1
ATOM 946 C CA . PHE A 1 120 ? -3.342 -5.434 7.398 1.00 97.44 120 PHE A CA 1
ATOM 947 C C . PHE A 1 120 ? -2.497 -4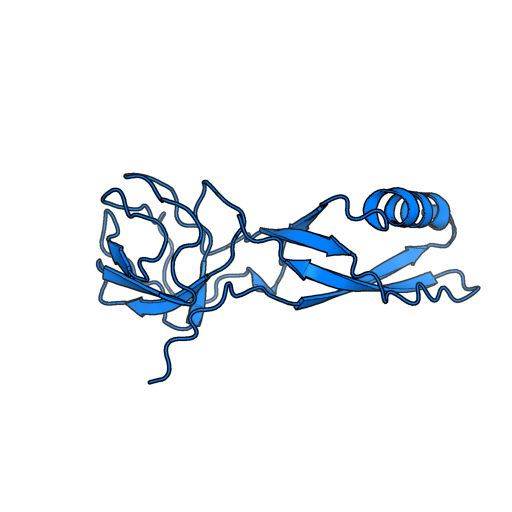.269 7.903 1.00 97.44 120 PHE A C 1
ATOM 949 O O . PHE A 1 120 ? -2.695 -3.128 7.499 1.00 97.44 120 PHE A O 1
ATOM 956 N N . TYR A 1 121 ? -1.532 -4.567 8.765 1.00 96.25 121 TYR A N 1
ATOM 957 C CA . TYR A 1 121 ? -0.517 -3.625 9.253 1.00 96.25 121 TYR A CA 1
ATOM 958 C C . TYR A 1 121 ? 0.911 -4.125 8.972 1.00 96.25 121 TYR A C 1
ATOM 960 O O . TYR A 1 121 ? 1.887 -3.507 9.386 1.00 96.25 121 TYR A O 1
ATOM 968 N N . ASN A 1 122 ? 1.029 -5.259 8.275 1.00 95.19 122 ASN A N 1
ATOM 969 C CA . ASN A 1 122 ? 2.272 -5.844 7.787 1.00 95.19 122 ASN A CA 1
ATOM 970 C C . ASN A 1 122 ? 2.025 -6.499 6.421 1.00 95.19 122 ASN A C 1
ATOM 972 O O . ASN A 1 122 ? 0.882 -6.825 6.099 1.00 95.19 122 ASN A O 1
ATOM 976 N N . GLY A 1 123 ? 3.078 -6.696 5.624 1.00 94.06 123 GLY A N 1
ATOM 977 C CA . GLY A 1 123 ? 2.969 -7.330 4.305 1.00 94.06 123 GLY A CA 1
ATOM 978 C C . GLY A 1 123 ? 2.111 -6.531 3.323 1.00 94.06 123 GLY A C 1
ATOM 979 O O . GLY A 1 123 ? 1.453 -7.104 2.462 1.00 94.06 123 GLY A O 1
ATOM 980 N N . LEU A 1 124 ? 2.088 -5.209 3.492 1.00 95.81 124 LEU A N 1
ATOM 981 C CA . LEU A 1 124 ? 1.315 -4.274 2.689 1.00 95.81 124 LEU A CA 1
ATOM 982 C C . LEU A 1 124 ? 1.773 -4.279 1.234 1.00 95.81 124 LEU A C 1
ATOM 984 O O . LEU A 1 124 ? 2.962 -4.395 0.916 1.00 95.81 124 LEU A O 1
ATOM 988 N N . VAL A 1 125 ? 0.808 -4.079 0.352 1.00 95.69 125 VAL A N 1
ATOM 989 C CA . VAL A 1 125 ? 0.997 -4.186 -1.085 1.00 95.69 125 VAL A CA 1
ATOM 990 C C . VAL A 1 125 ? 0.435 -2.945 -1.761 1.00 95.69 125 VAL A C 1
ATOM 992 O O . VAL A 1 125 ? -0.697 -2.567 -1.487 1.00 95.69 125 VAL A O 1
ATOM 995 N N . ILE A 1 126 ? 1.183 -2.336 -2.674 1.00 94.38 126 ILE A N 1
ATOM 996 C CA . ILE A 1 126 ? 0.729 -1.164 -3.425 1.00 94.38 126 ILE A CA 1
ATOM 997 C C . ILE A 1 126 ? 0.300 -1.567 -4.837 1.00 94.38 126 ILE A C 1
ATOM 999 O O . ILE A 1 126 ? 0.987 -2.341 -5.506 1.00 94.38 126 ILE A O 1
ATOM 1003 N N . GLU A 1 127 ? -0.850 -1.062 -5.284 1.00 95.94 127 GLU A N 1
ATOM 1004 C CA . GLU A 1 127 ? -1.246 -1.095 -6.695 1.00 95.94 127 GLU A CA 1
ATOM 1005 C C . GLU A 1 127 ? -0.817 0.219 -7.347 1.00 95.94 127 GLU A C 1
ATOM 1007 O O . GLU A 1 127 ? -1.122 1.300 -6.840 1.00 95.94 127 GLU A O 1
ATOM 1012 N N . ALA A 1 128 ? -0.090 0.134 -8.456 1.00 95.25 128 ALA A N 1
ATOM 1013 C CA . ALA A 1 128 ? 0.524 1.290 -9.086 1.00 95.25 128 ALA A CA 1
ATOM 1014 C C . ALA A 1 128 ? 0.479 1.216 -10.613 1.00 95.25 128 ALA A C 1
ATOM 1016 O O . ALA A 1 128 ? 0.236 0.164 -11.209 1.00 95.25 128 ALA A O 1
ATOM 1017 N N . ARG A 1 129 ? 0.731 2.368 -11.231 1.00 95.12 129 ARG A N 1
ATOM 1018 C CA . ARG A 1 129 ? 1.018 2.524 -12.660 1.00 95.12 129 ARG A CA 1
ATOM 1019 C C . ARG A 1 129 ? 2.399 3.150 -12.835 1.00 95.12 129 ARG A C 1
ATOM 1021 O O . ARG A 1 129 ? 2.832 3.908 -11.964 1.00 95.12 129 ARG A O 1
ATOM 1028 N N . LEU A 1 130 ? 3.054 2.865 -13.959 1.00 94.94 130 LEU A N 1
ATOM 1029 C CA . LEU A 1 130 ? 4.261 3.592 -14.347 1.00 94.94 130 LEU A CA 1
ATOM 1030 C C . LEU A 1 130 ? 3.880 5.024 -14.728 1.00 94.94 130 LEU A C 1
ATOM 1032 O O . LEU A 1 130 ? 2.857 5.246 -15.381 1.00 94.94 130 LEU A O 1
ATOM 1036 N N . ASP A 1 131 ? 4.703 5.982 -14.319 1.00 92.44 131 ASP A N 1
ATOM 1037 C CA . ASP A 1 131 ? 4.543 7.370 -14.737 1.00 92.44 131 ASP A CA 1
ATOM 1038 C C . ASP A 1 131 ? 4.990 7.553 -16.195 1.00 92.44 131 ASP A C 1
ATOM 1040 O O . ASP A 1 131 ? 5.848 6.827 -16.706 1.00 92.44 131 ASP A O 1
ATOM 1044 N N . VAL A 1 132 ? 4.392 8.531 -16.877 1.00 85.56 132 VAL A N 1
ATOM 1045 C CA . VAL A 1 132 ? 4.646 8.801 -18.304 1.00 85.56 132 VAL A CA 1
ATOM 1046 C C . VAL A 1 132 ? 6.032 9.399 -18.569 1.00 85.56 132 VAL A C 1
ATOM 1048 O O . VAL A 1 132 ? 6.516 9.331 -19.692 1.00 85.56 132 VAL A O 1
ATOM 1051 N N . ASP A 1 133 ? 6.675 9.971 -17.549 1.00 87.00 133 ASP A N 1
ATOM 1052 C CA . ASP A 1 133 ? 7.979 10.646 -17.601 1.00 87.00 133 ASP A CA 1
ATOM 1053 C C . ASP A 1 133 ? 9.134 9.745 -17.115 1.00 87.00 133 ASP A C 1
ATOM 1055 O O . ASP A 1 133 ? 10.131 10.210 -16.549 1.00 87.00 133 ASP A O 1
ATOM 1059 N N . ASN A 1 134 ? 8.993 8.430 -17.285 1.00 88.62 134 ASN A N 1
ATOM 1060 C CA . ASN A 1 134 ? 10.079 7.488 -17.039 1.00 88.62 134 ASN A CA 1
ATOM 1061 C C . ASN A 1 134 ? 11.123 7.554 -18.166 1.00 88.62 134 ASN A C 1
ATOM 1063 O O . ASN A 1 134 ? 10.814 7.281 -19.322 1.00 88.62 134 ASN A O 1
ATOM 1067 N N . ASP A 1 135 ? 12.381 7.833 -17.813 1.00 83.19 135 ASP A N 1
ATOM 1068 C CA . ASP A 1 135 ? 13.487 7.965 -18.778 1.00 83.19 135 ASP A CA 1
ATOM 1069 C C . ASP A 1 135 ? 14.098 6.617 -19.220 1.00 83.19 135 ASP A C 1
ATOM 1071 O O . ASP A 1 135 ? 14.938 6.583 -20.115 1.00 83.19 135 ASP A O 1
ATOM 1075 N N . PHE A 1 136 ? 13.717 5.509 -18.565 1.00 83.12 136 PHE A N 1
ATOM 1076 C CA . PHE A 1 136 ? 14.158 4.124 -18.817 1.00 83.12 136 PHE A CA 1
ATOM 1077 C C . PHE A 1 136 ? 15.643 3.955 -19.209 1.00 83.12 136 PHE A C 1
ATOM 1079 O O . PHE A 1 136 ? 15.983 3.212 -20.132 1.00 83.12 136 PHE A O 1
ATOM 1086 N N . GLN A 1 137 ? 16.554 4.630 -18.504 1.00 82.69 137 GLN A N 1
ATOM 1087 C CA . GLN A 1 137 ? 17.986 4.544 -18.796 1.00 82.69 137 GLN A CA 1
ATOM 1088 C C . GLN A 1 137 ? 18.549 3.165 -18.413 1.00 82.69 137 GLN A C 1
ATOM 1090 O O . GLN A 1 137 ? 18.425 2.735 -17.267 1.00 82.69 137 GLN A O 1
ATOM 1095 N N . MET A 1 138 ? 19.193 2.483 -19.368 1.00 82.81 138 MET A N 1
ATOM 1096 C CA . MET A 1 138 ? 19.837 1.178 -19.163 1.00 82.81 138 MET A CA 1
ATOM 1097 C C . MET A 1 138 ? 21.308 1.217 -19.610 1.00 82.81 138 MET A C 1
ATOM 1099 O O . MET A 1 138 ? 21.569 1.290 -20.814 1.00 82.81 138 MET A O 1
ATOM 1103 N N . PRO A 1 139 ? 22.287 1.157 -18.688 1.00 83.44 139 PRO A N 1
ATOM 1104 C CA . PRO A 1 139 ? 23.697 1.061 -19.060 1.00 83.44 139 PRO A CA 1
ATOM 1105 C C . PRO A 1 139 ? 24.023 -0.270 -19.758 1.00 83.44 139 PRO A C 1
ATOM 1107 O O . PRO A 1 139 ? 23.415 -1.308 -19.492 1.00 83.44 139 PRO A O 1
ATOM 1110 N N . VAL A 1 140 ? 25.030 -0.253 -20.639 1.00 84.12 140 VAL A N 1
ATOM 1111 C CA . VAL A 1 140 ? 25.544 -1.451 -21.326 1.00 84.12 140 VAL A CA 1
ATOM 1112 C C . VAL A 1 140 ? 26.559 -2.162 -20.422 1.00 84.12 140 VAL A C 1
ATOM 1114 O O . VAL A 1 140 ? 27.768 -2.073 -20.620 1.00 84.12 140 VAL A O 1
ATOM 1117 N N . THR A 1 141 ? 26.060 -2.841 -19.390 1.00 88.69 141 THR A N 1
ATOM 1118 C CA . THR A 1 141 ? 26.855 -3.575 -18.390 1.00 88.69 141 THR A CA 1
ATOM 1119 C C . THR A 1 141 ? 26.220 -4.931 -18.060 1.00 88.69 141 THR A C 1
ATOM 1121 O O . THR A 1 141 ? 25.042 -5.158 -18.328 1.00 88.69 141 THR A O 1
ATOM 1124 N N . ASN A 1 142 ? 26.994 -5.856 -17.475 1.00 85.75 142 ASN A N 1
ATOM 1125 C CA . ASN A 1 142 ? 26.487 -7.185 -17.089 1.00 85.75 142 ASN A CA 1
ATOM 1126 C C . ASN A 1 142 ? 25.419 -7.116 -15.991 1.00 85.75 142 ASN A C 1
ATOM 1128 O O . ASN A 1 142 ? 24.472 -7.898 -16.008 1.00 85.75 142 ASN A O 1
ATOM 1132 N N . LEU A 1 143 ? 25.583 -6.180 -15.056 1.00 88.94 143 LEU A N 1
ATOM 1133 C CA . LEU A 1 143 ? 24.592 -5.834 -14.049 1.00 88.94 143 LEU A CA 1
ATOM 1134 C C . LEU A 1 143 ? 23.963 -4.504 -14.449 1.00 88.94 143 LEU A C 1
ATOM 1136 O O . LEU A 1 143 ? 24.681 -3.524 -14.657 1.00 88.94 143 LEU A O 1
ATOM 1140 N N . VAL A 1 144 ? 22.643 -4.484 -14.573 1.00 90.88 144 VAL A N 1
ATOM 1141 C CA . VAL A 1 144 ? 21.875 -3.311 -14.983 1.00 90.88 144 VAL A CA 1
ATOM 1142 C C . VAL A 1 144 ? 21.000 -2.881 -13.815 1.00 90.88 144 VAL A C 1
ATOM 1144 O O . VAL A 1 144 ? 20.335 -3.710 -13.194 1.00 90.88 144 VAL A O 1
ATOM 1147 N N . ALA A 1 145 ? 21.006 -1.581 -13.532 1.00 91.88 145 ALA A N 1
ATOM 1148 C CA . ALA A 1 145 ? 20.116 -0.945 -12.574 1.00 91.88 145 ALA A CA 1
ATOM 1149 C C . ALA A 1 145 ? 19.212 0.031 -13.328 1.00 91.88 145 ALA A C 1
ATOM 1151 O O . ALA A 1 145 ? 19.708 0.915 -14.026 1.00 91.88 145 ALA A O 1
ATOM 1152 N N . ILE A 1 146 ? 17.900 -0.133 -13.189 1.00 92.12 146 ILE A N 1
ATOM 1153 C CA . ILE A 1 146 ? 16.897 0.771 -13.756 1.00 92.12 146 ILE A CA 1
ATOM 1154 C C . ILE A 1 146 ? 15.970 1.254 -12.648 1.00 92.12 146 ILE A C 1
ATOM 1156 O O . ILE A 1 146 ? 15.526 0.465 -11.814 1.00 92.12 146 ILE A O 1
ATOM 1160 N N . THR A 1 147 ? 15.676 2.550 -12.638 1.00 93.00 147 THR A N 1
ATOM 1161 C CA . THR A 1 147 ? 14.746 3.153 -11.682 1.00 93.00 147 THR A CA 1
ATOM 1162 C C . THR A 1 147 ? 13.433 3.474 -12.376 1.00 93.00 147 THR A C 1
ATOM 1164 O O . THR A 1 147 ? 13.427 4.117 -13.423 1.00 93.00 147 THR A O 1
ATOM 1167 N N . PHE A 1 148 ? 12.334 3.047 -11.763 1.00 93.50 148 PHE A N 1
ATOM 1168 C CA . PHE A 1 148 ? 10.975 3.301 -12.219 1.00 93.50 148 PHE A CA 1
ATOM 1169 C C . PHE A 1 148 ? 10.290 4.300 -11.298 1.00 93.50 148 PHE A C 1
ATOM 1171 O O . PHE A 1 148 ? 10.270 4.090 -10.086 1.00 93.50 148 PHE A O 1
ATOM 1178 N N . LYS A 1 149 ? 9.693 5.338 -11.879 1.00 94.75 149 LYS A N 1
ATOM 1179 C CA . LYS A 1 149 ? 8.768 6.268 -11.228 1.00 94.75 149 LYS A CA 1
ATOM 1180 C C . LYS A 1 149 ? 7.343 5.749 -11.355 1.00 94.75 149 LYS A C 1
ATOM 1182 O O . LYS A 1 149 ? 6.917 5.363 -12.451 1.00 94.75 149 LYS A O 1
ATOM 1187 N N . CYS A 1 150 ? 6.638 5.691 -10.235 1.00 94.31 150 CYS A N 1
ATOM 1188 C CA . CYS A 1 150 ? 5.317 5.096 -10.153 1.00 94.31 150 CYS A CA 1
ATOM 1189 C C . CYS A 1 150 ? 4.364 5.958 -9.330 1.00 94.31 150 CYS A C 1
ATOM 1191 O O . CYS A 1 150 ? 4.740 6.538 -8.307 1.00 94.31 150 CYS A O 1
ATOM 1193 N N . THR A 1 151 ? 3.089 5.902 -9.702 1.00 94.25 151 THR A N 1
ATOM 1194 C CA . THR A 1 151 ? 1.991 6.504 -8.945 1.00 94.25 151 THR A CA 1
ATOM 1195 C C . THR A 1 151 ? 1.028 5.425 -8.459 1.00 94.25 151 THR A C 1
ATOM 1197 O O . THR A 1 151 ? 0.593 4.570 -9.235 1.00 94.25 151 THR A O 1
ATOM 1200 N N . GLU A 1 152 ? 0.669 5.478 -7.176 1.00 94.31 152 GLU A N 1
ATOM 1201 C CA . GLU A 1 152 ? -0.379 4.651 -6.573 1.00 94.31 152 GLU A CA 1
ATOM 1202 C C . GLU A 1 152 ? -1.721 4.875 -7.273 1.00 94.31 152 GLU A C 1
ATOM 1204 O O . GLU A 1 152 ? -2.140 6.009 -7.523 1.00 94.31 152 GLU A O 1
ATOM 1209 N N . VAL A 1 153 ? -2.443 3.788 -7.526 1.00 91.19 153 VAL A N 1
ATOM 1210 C CA . VAL A 1 153 ? -3.816 3.860 -8.011 1.00 91.19 153 VAL A CA 1
ATOM 1211 C C . VAL A 1 153 ? -4.793 3.786 -6.848 1.00 91.19 153 VAL A C 1
ATOM 1213 O O . VAL A 1 153 ? -4.759 2.876 -6.025 1.00 91.19 153 VAL A O 1
ATOM 1216 N N . VAL A 1 154 ? -5.682 4.775 -6.793 1.00 85.44 154 VAL A N 1
ATOM 1217 C CA . VAL A 1 154 ? -6.661 4.933 -5.719 1.00 85.44 154 VAL A CA 1
ATOM 1218 C C . VAL A 1 154 ? -8.027 4.480 -6.213 1.00 85.44 154 VAL A C 1
ATOM 1220 O O . VAL A 1 154 ? -8.560 5.069 -7.157 1.00 85.44 154 VAL A O 1
ATOM 1223 N N . ARG A 1 155 ? -8.581 3.439 -5.588 1.00 70.81 155 ARG A N 1
ATOM 1224 C CA . ARG A 1 155 ? -9.911 2.887 -5.869 1.00 70.81 155 ARG A CA 1
ATOM 1225 C C . ARG A 1 155 ? -10.593 2.424 -4.595 1.00 70.81 155 ARG A C 1
ATOM 1227 O O . ARG A 1 155 ? -9.857 2.058 -3.651 1.00 70.81 155 ARG A O 1
#

Radius of gyration: 18.25 Å; Cα contacts (8 Å, |Δi|>4): 321; chains: 1; bounding box: 46×35×44 Å

Sequence (155 aa):
MQRSTGVQWYTFNFTLNFNQRDRQEVLAFIAEYSQGKLFTIPLGHLSTYKGKQTGAVSVKNDVKRGVYKFTTASAQQLEVGTMIQFGNHKKIYQIVANTGTEVSIFPALQANIQANETVFYNGLVIEARLDVDNDFQMPVTNLVAITFKCTEVVR

Nearest PDB structur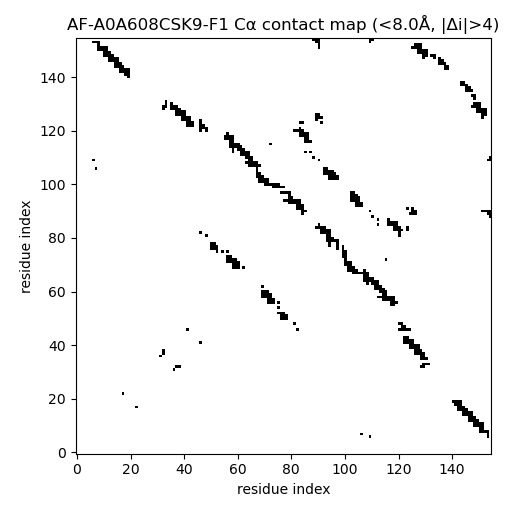es (foldseek):
  8hqz-assembly1_H  TM=7.662E-01  e=2.734E-08  Escherichia phage DT57C
  5mf2-assembly1_A  TM=6.725E-01  e=2.731E-06  Tequintavirus T5
  9brr-assembly1_2  TM=6.264E-01  e=7.415E-01  Mus musculus
  6wp5-assembly1_C  TM=5.906E-01  e=1.420E+00  Homo sapiens
  7oo1-assembly1_A  TM=4.552E-01  e=1.583E+00  Pseudomonas aeruginosa PAO1

Solvent-accessible surface area (backbone atoms only — not comparable to full-atom values): 8874 Å² total; per-residue (Å²): 136,86,75,79,84,65,91,79,71,56,74,52,73,51,72,51,76,47,46,55,89,53,44,66,60,55,52,50,50,47,68,58,27,68,75,60,39,74,50,76,46,70,48,58,79,80,17,59,67,84,74,81,57,83,72,91,44,31,26,48,54,68,40,61,52,66,42,39,61,51,42,38,67,55,76,52,56,70,50,68,68,41,55,33,32,48,74,90,45,49,45,76,32,29,30,72,40,65,77,38,36,47,38,30,39,41,64,49,35,74,46,66,48,49,52,68,35,43,48,39,50,47,82,39,50,43,35,30,25,50,45,92,85,55,80,75,61,72,66,99,47,66,69,31,63,38,68,46,47,31,36,46,54,80,83

pLDDT: mean 91.58, std 9.21, range [40.66, 97.88]

Foldseek 3Di:
DDQPPDDDWDKDKDKDKDFPVCVVVVVVVCVVQLVVDKDKDFPPPLLDDDDDWDDWWFFAAKDAFPAQKTFTPFFTDDDFQQWKDWPPDQDIWTWHDGPRGMTGIPPTHLGIHGHRITIRRHRHMFMWGFDNPQPQDWDPDRMTMGMTIIMTDGD

Mean predicted aligned error: 5.14 Å

Organism: NCBI:txid58095